Protein AF-A3IQJ2-F1 (afdb_monomer)

Structure (mmCIF, N/CA/C/O backbone):
data_AF-A3IQJ2-F1
#
_entry.id   AF-A3IQJ2-F1
#
loop_
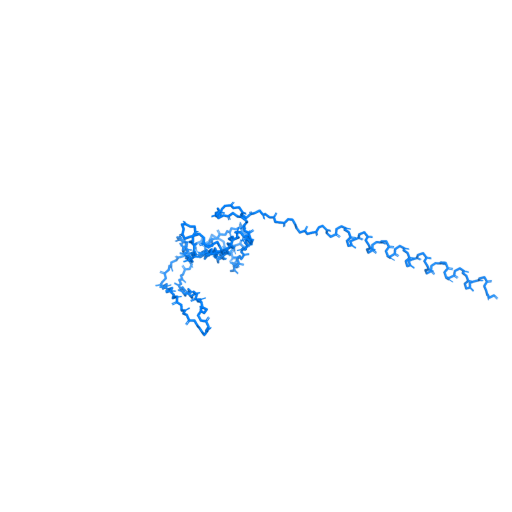_atom_site.group_PDB
_atom_site.id
_atom_site.type_symbol
_atom_site.label_atom_id
_atom_site.label_alt_id
_atom_site.label_comp_id
_atom_site.label_asym_id
_atom_site.label_entity_id
_atom_site.label_seq_id
_atom_site.pdbx_PDB_ins_code
_atom_site.Cartn_x
_atom_site.Cartn_y
_atom_site.Cartn_z
_atom_site.occupancy
_atom_site.B_iso_or_equiv
_atom_site.auth_seq_id
_atom_site.auth_comp_id
_atom_site.auth_asym_id
_atom_site.auth_atom_id
_atom_site.pdbx_PDB_model_num
ATOM 1 N N . MET A 1 1 ? 27.209 4.662 -17.962 1.00 40.69 1 MET A N 1
ATOM 2 C CA . MET A 1 1 ? 25.749 4.792 -17.759 1.00 40.69 1 MET A CA 1
ATOM 3 C C . MET A 1 1 ? 25.421 4.010 -16.502 1.00 40.69 1 MET A C 1
ATOM 5 O O . MET A 1 1 ? 25.886 2.885 -16.393 1.00 40.69 1 MET A O 1
ATOM 9 N N . GLY A 1 2 ? 24.838 4.661 -15.496 1.00 50.00 2 GLY A N 1
ATOM 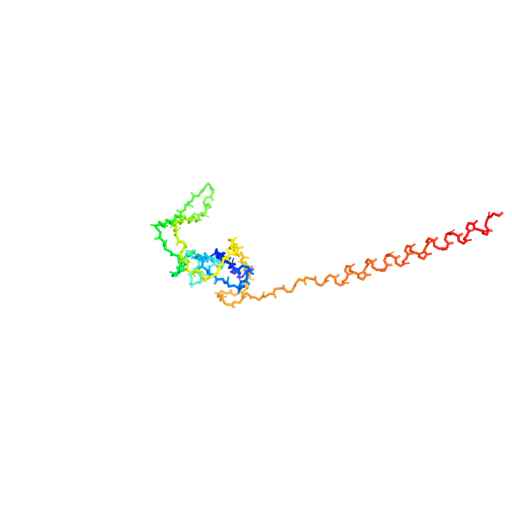10 C CA . GLY A 1 2 ? 24.748 4.111 -14.140 1.00 50.00 2 GLY A CA 1
ATOM 11 C C . GLY A 1 2 ? 23.669 3.041 -14.014 1.00 50.00 2 GLY A C 1
A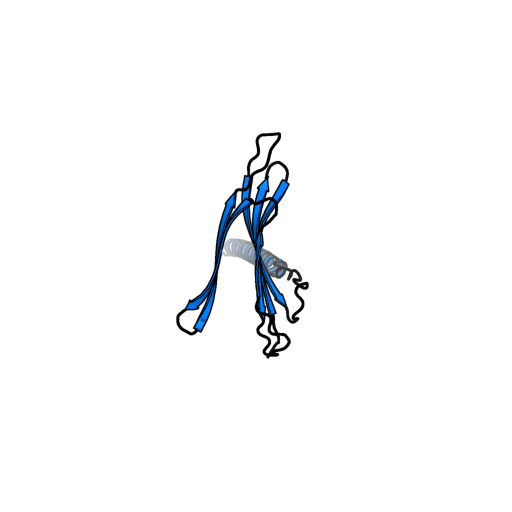TOM 12 O O . GLY A 1 2 ? 22.554 3.244 -14.479 1.00 50.00 2 GLY A O 1
ATOM 13 N N . ASN A 1 3 ? 24.012 1.932 -13.361 1.00 56.72 3 ASN A N 1
ATOM 14 C CA . ASN A 1 3 ? 23.074 0.890 -12.952 1.00 56.72 3 ASN A CA 1
ATOM 15 C C . ASN A 1 3 ? 22.223 1.432 -11.796 1.00 56.72 3 ASN A C 1
ATOM 17 O O . ASN A 1 3 ? 22.693 1.465 -10.658 1.00 56.72 3 ASN A O 1
ATOM 21 N N . ALA A 1 4 ? 21.013 1.906 -12.087 1.00 62.12 4 ALA A N 1
ATOM 22 C CA . ALA A 1 4 ? 20.095 2.417 -11.077 1.00 62.12 4 ALA A CA 1
ATOM 23 C C . ALA A 1 4 ? 18.839 1.544 -10.994 1.00 62.12 4 ALA A C 1
ATOM 25 O O . ALA A 1 4 ? 18.237 1.193 -12.009 1.00 62.12 4 ALA A O 1
ATOM 26 N N . SER A 1 5 ? 18.430 1.220 -9.776 1.00 65.56 5 SER A N 1
ATOM 27 C CA . SER A 1 5 ? 17.118 0.645 -9.500 1.00 65.56 5 SER A CA 1
ATOM 28 C C . SER A 1 5 ? 16.260 1.716 -8.841 1.00 65.56 5 SER A C 1
ATOM 30 O O . SER A 1 5 ? 16.709 2.391 -7.910 1.00 65.56 5 SER A O 1
ATOM 32 N N . THR A 1 6 ? 15.029 1.874 -9.312 1.00 72.19 6 THR A N 1
ATOM 33 C CA . THR A 1 6 ? 14.027 2.715 -8.659 1.00 72.19 6 THR A CA 1
ATOM 34 C C . THR A 1 6 ? 13.060 1.811 -7.919 1.00 72.19 6 THR A C 1
ATOM 36 O O . THR A 1 6 ? 12.432 0.937 -8.507 1.00 72.19 6 THR A O 1
ATOM 39 N N . PHE A 1 7 ? 12.940 2.038 -6.620 1.00 74.00 7 PHE A N 1
ATOM 40 C CA . PHE A 1 7 ? 11.966 1.402 -5.751 1.00 74.00 7 PHE A CA 1
ATOM 41 C C . PHE A 1 7 ? 10.830 2.382 -5.467 1.00 74.00 7 PHE A C 1
ATOM 43 O O . PHE A 1 7 ? 11.068 3.560 -5.193 1.00 74.00 7 PHE A O 1
ATOM 50 N N . GLY A 1 8 ? 9.600 1.889 -5.505 1.00 75.62 8 GLY A N 1
ATOM 51 C CA . GLY A 1 8 ? 8.406 2.623 -5.120 1.00 75.62 8 GLY A CA 1
ATOM 52 C C . GLY A 1 8 ? 7.523 1.766 -4.226 1.00 75.62 8 GLY A C 1
ATOM 53 O O . GLY A 1 8 ? 7.204 0.631 -4.572 1.00 75.62 8 GLY A O 1
ATOM 54 N N . ARG A 1 9 ? 7.089 2.315 -3.096 1.00 81.88 9 ARG A N 1
ATOM 55 C CA . ARG A 1 9 ? 6.113 1.715 -2.194 1.00 81.88 9 ARG A CA 1
ATOM 56 C C . ARG A 1 9 ? 4.952 2.675 -1.995 1.00 81.88 9 ARG A C 1
ATOM 58 O O . ARG A 1 9 ? 5.141 3.862 -1.767 1.00 81.88 9 ARG A O 1
ATOM 65 N N . MET A 1 10 ? 3.744 2.143 -2.034 1.00 84.00 10 MET A N 1
ATOM 66 C CA . MET A 1 10 ? 2.531 2.838 -1.639 1.00 84.00 10 MET A CA 1
ATOM 67 C C . MET A 1 10 ? 1.839 2.014 -0.558 1.00 84.00 10 MET A C 1
ATOM 69 O O . MET A 1 10 ? 1.681 0.808 -0.707 1.00 84.00 10 MET A O 1
ATOM 73 N N . SER A 1 11 ? 1.422 2.646 0.529 1.00 87.88 11 SER A N 1
ATOM 74 C CA . SER A 1 11 ? 0.683 2.005 1.613 1.00 87.88 11 SER A CA 1
ATOM 75 C C . SER A 1 11 ? -0.627 2.739 1.842 1.00 87.88 11 SER A C 1
ATOM 77 O O . SER A 1 11 ? -0.627 3.945 2.071 1.00 87.88 11 SER A O 1
ATOM 79 N N . LEU A 1 12 ? -1.736 2.008 1.807 1.00 90.31 12 LEU A N 1
ATOM 80 C CA . LEU A 1 12 ? -3.035 2.459 2.282 1.00 90.31 12 LEU A CA 1
ATOM 81 C C . LEU A 1 12 ? -3.205 1.984 3.723 1.00 90.31 12 LEU A C 1
ATOM 83 O O . LEU A 1 12 ? -3.114 0.787 4.000 1.00 90.31 12 LEU A O 1
ATOM 87 N N . THR A 1 13 ? -3.443 2.914 4.636 1.00 91.19 13 THR A N 1
ATOM 88 C CA . THR A 1 13 ? -3.488 2.670 6.080 1.00 91.19 13 THR A CA 1
ATOM 89 C C . THR A 1 13 ? -4.670 3.407 6.692 1.00 91.19 13 THR A C 1
ATOM 91 O O . THR A 1 13 ? -4.956 4.536 6.310 1.00 91.19 13 THR A O 1
ATOM 94 N N . VAL A 1 14 ? -5.345 2.783 7.654 1.00 92.12 14 VAL A N 1
ATOM 95 C CA . VAL A 1 14 ? -6.297 3.477 8.531 1.00 92.12 14 VAL A CA 1
ATOM 96 C C . VAL A 1 14 ? -5.544 3.940 9.767 1.00 92.12 14 VAL A C 1
ATOM 98 O O . VAL A 1 14 ? -4.831 3.147 10.386 1.00 92.12 14 VAL A O 1
ATOM 101 N N . PHE A 1 15 ? -5.681 5.213 10.108 1.00 93.19 15 PHE A N 1
ATOM 102 C CA . PHE A 1 15 ? -5.042 5.841 11.252 1.00 93.19 15 PHE A CA 1
ATOM 103 C C . PHE A 1 15 ? -6.100 6.333 12.235 1.00 93.19 15 PHE A C 1
ATOM 105 O O . PHE A 1 15 ? -6.985 7.097 11.875 1.00 93.19 15 PHE A O 1
ATOM 112 N N . ASP A 1 16 ? -6.005 5.891 13.479 1.00 91.44 16 ASP A N 1
ATOM 113 C CA . ASP A 1 16 ? -6.782 6.412 14.596 1.00 91.44 16 ASP A CA 1
ATOM 114 C C . ASP A 1 16 ? -6.032 7.594 15.203 1.00 91.44 16 ASP A C 1
ATOM 116 O O . ASP A 1 16 ? -4.940 7.448 15.767 1.00 91.44 16 ASP A O 1
ATOM 120 N N . ARG A 1 17 ? -6.639 8.774 15.076 1.00 86.25 17 ARG A N 1
ATOM 121 C CA . ARG A 1 17 ? -6.047 10.035 15.515 1.00 86.25 17 ARG A CA 1
ATOM 122 C C . ARG A 1 17 ? -6.025 10.182 17.035 1.00 86.25 17 ARG A C 1
ATOM 124 O O . ARG A 1 17 ? -5.098 10.801 17.559 1.00 86.25 17 ARG A O 1
ATOM 131 N N . GLY A 1 18 ? -7.017 9.630 17.731 1.00 86.94 18 GLY A N 1
ATOM 132 C CA . GLY A 1 18 ? -7.139 9.723 19.186 1.00 86.94 18 GL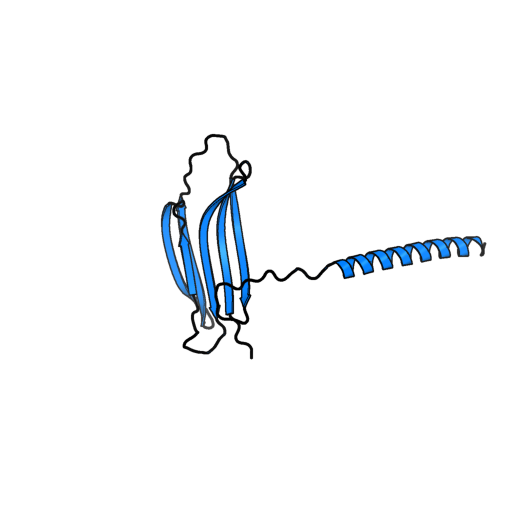Y A CA 1
ATOM 133 C C . GLY A 1 18 ? -6.094 8.869 19.895 1.00 86.94 18 GLY A C 1
ATOM 134 O O . GLY A 1 18 ? -5.399 9.349 20.789 1.00 86.94 18 GLY A O 1
ATOM 135 N N . ASN A 1 19 ? -5.918 7.632 19.427 1.00 86.50 19 ASN A N 1
ATOM 136 C CA . ASN A 1 19 ? -5.029 6.650 20.050 1.00 86.50 19 ASN A CA 1
ATOM 137 C C . ASN A 1 19 ? -3.658 6.528 19.365 1.00 86.50 19 ASN A C 1
ATOM 139 O O . ASN A 1 19 ? -2.835 5.712 19.780 1.00 86.50 19 ASN A O 1
ATOM 143 N N . GLN A 1 20 ? -3.408 7.312 18.308 1.00 87.88 20 GLN A N 1
ATOM 144 C CA . GLN A 1 20 ? -2.188 7.273 17.487 1.00 87.88 20 GLN A CA 1
ATOM 145 C C . GLN A 1 20 ? -1.846 5.863 16.980 1.00 87.88 20 GLN A C 1
ATOM 147 O O . GLN A 1 20 ? -0.679 5.466 16.898 1.00 87.88 20 GLN A O 1
ATOM 152 N N . ARG A 1 21 ? -2.874 5.083 16.640 1.00 89.88 21 ARG A N 1
ATOM 153 C CA . ARG A 1 21 ? -2.731 3.696 16.194 1.00 89.88 21 ARG A CA 1
ATOM 154 C C . ARG A 1 21 ? -2.963 3.599 14.695 1.00 89.88 21 ARG A C 1
ATOM 156 O O . ARG A 1 21 ? -3.804 4.294 14.143 1.00 89.88 21 ARG A O 1
ATOM 163 N N . SER A 1 22 ? -2.219 2.724 14.024 1.00 89.81 22 SER A N 1
ATOM 164 C CA . SER A 1 22 ? -2.380 2.489 12.589 1.00 89.81 22 SER A CA 1
ATOM 165 C C . SER A 1 22 ? -2.638 1.021 12.282 1.00 89.81 22 SER A C 1
ATOM 167 O O . SER A 1 22 ? -2.059 0.124 12.899 1.00 89.81 22 SER A O 1
ATOM 169 N N . TRP A 1 23 ? -3.492 0.787 11.290 1.00 90.62 23 TRP A N 1
ATOM 170 C CA . TRP A 1 23 ? -3.719 -0.523 10.698 1.00 90.62 23 TRP A CA 1
ATOM 171 C C . TRP A 1 23 ? -3.432 -0.428 9.203 1.00 90.62 23 TRP A C 1
ATOM 173 O O . TRP A 1 23 ? -4.210 0.192 8.469 1.00 90.62 23 TRP A O 1
ATOM 183 N N . PRO A 1 24 ? -2.324 -1.017 8.719 1.00 87.75 24 PRO A N 1
ATOM 184 C CA . PRO A 1 24 ? -2.104 -1.099 7.286 1.00 87.75 24 PRO A CA 1
ATOM 185 C C . PRO A 1 24 ? -3.244 -1.915 6.678 1.00 87.75 24 PRO A C 1
ATOM 187 O O . PRO A 1 24 ? -3.645 -2.931 7.250 1.00 87.75 24 PRO A O 1
ATOM 190 N N . LEU A 1 25 ? -3.760 -1.475 5.534 1.00 88.94 25 LEU A N 1
ATOM 191 C CA . LEU A 1 25 ? -4.761 -2.201 4.755 1.00 88.94 25 LEU A CA 1
ATOM 192 C C . LEU A 1 25 ? -4.099 -2.887 3.563 1.00 88.94 25 LEU A C 1
ATOM 194 O O . LEU A 1 25 ? -4.202 -4.101 3.405 1.00 88.94 25 LEU A O 1
ATOM 198 N N . VAL A 1 26 ? -3.381 -2.113 2.748 1.00 88.69 26 VAL A N 1
ATOM 199 C CA . VAL A 1 26 ? -2.756 -2.578 1.505 1.00 88.69 26 VAL A CA 1
ATOM 200 C C . VAL A 1 26 ? -1.388 -1.934 1.350 1.00 88.69 26 VAL A C 1
ATOM 202 O O . VAL A 1 26 ? -1.259 -0.727 1.502 1.00 88.69 26 VAL A O 1
ATOM 205 N N . ASN A 1 27 ? -0.376 -2.724 1.002 1.00 86.31 27 ASN A N 1
ATOM 206 C CA . ASN A 1 27 ? 0.926 -2.236 0.563 1.00 86.31 27 ASN A CA 1
ATOM 207 C C . ASN A 1 27 ? 1.154 -2.651 -0.889 1.00 86.31 27 ASN A C 1
ATOM 209 O O . ASN A 1 27 ? 1.209 -3.837 -1.194 1.00 86.31 27 ASN A O 1
ATOM 213 N N . LEU A 1 28 ? 1.322 -1.684 -1.777 1.00 84.62 28 LEU A N 1
ATOM 214 C CA . LEU A 1 28 ? 1.784 -1.887 -3.141 1.00 84.62 28 LEU A CA 1
ATOM 215 C C . LEU A 1 28 ? 3.282 -1.615 -3.173 1.00 84.62 28 LEU A C 1
ATOM 217 O O . LEU A 1 28 ? 3.738 -0.567 -2.719 1.00 84.62 28 LEU A O 1
ATOM 221 N N . VAL A 1 29 ? 4.053 -2.558 -3.693 1.00 82.25 29 VAL A N 1
ATOM 222 C CA . VAL A 1 29 ? 5.501 -2.436 -3.816 1.00 82.25 29 VAL A CA 1
ATOM 223 C C . VAL A 1 29 ? 5.872 -2.662 -5.270 1.00 82.25 29 VAL A C 1
ATOM 225 O O . VAL A 1 29 ? 5.404 -3.606 -5.905 1.00 82.25 29 VAL A O 1
ATOM 228 N N . SER A 1 30 ? 6.714 -1.782 -5.790 1.00 78.00 30 SER A N 1
ATOM 229 C CA . SER A 1 30 ? 7.208 -1.814 -7.155 1.00 78.00 30 SER A CA 1
ATOM 230 C C . SER A 1 30 ? 8.715 -1.592 -7.183 1.00 78.00 30 SER A C 1
ATOM 232 O O . SER A 1 30 ? 9.238 -0.746 -6.455 1.00 78.00 30 SER A O 1
ATOM 234 N N . ILE A 1 31 ? 9.410 -2.333 -8.038 1.00 75.81 31 ILE A N 1
ATOM 235 C CA . ILE A 1 31 ? 10.773 -2.011 -8.455 1.00 75.81 31 ILE A CA 1
ATOM 236 C C . ILE A 1 31 ? 10.802 -1.950 -9.965 1.00 75.81 31 ILE A C 1
ATOM 238 O O . ILE A 1 31 ? 10.295 -2.843 -10.637 1.00 75.81 31 ILE A O 1
ATOM 242 N N . ILE A 1 32 ? 11.432 -0.892 -10.459 1.00 73.44 32 ILE A N 1
ATOM 243 C CA . ILE A 1 32 ? 11.814 -0.730 -11.851 1.00 73.44 32 ILE A CA 1
ATOM 244 C C . ILE A 1 32 ? 13.338 -0.739 -11.877 1.00 73.44 32 ILE A C 1
ATOM 246 O O . ILE A 1 32 ? 13.985 0.169 -11.341 1.00 73.44 32 ILE A O 1
ATOM 250 N N . ASN A 1 33 ? 13.922 -1.774 -12.468 1.00 70.31 33 ASN A N 1
ATOM 251 C CA . ASN A 1 33 ? 15.358 -1.906 -12.599 1.00 70.31 33 ASN A CA 1
ATOM 252 C C . ASN A 1 33 ? 15.801 -1.436 -13.989 1.00 70.31 33 ASN A C 1
ATOM 254 O O . ASN A 1 33 ? 15.473 -2.038 -15.002 1.00 70.31 33 ASN A O 1
ATOM 258 N N . THR A 1 34 ? 16.603 -0.371 -14.051 1.00 64.12 34 THR A N 1
ATOM 259 C CA . THR A 1 34 ? 17.161 0.104 -15.331 1.00 64.12 34 THR A CA 1
ATOM 260 C C . THR A 1 34 ? 18.464 -0.611 -15.715 1.00 64.12 34 THR A C 1
ATOM 262 O O . THR A 1 34 ? 19.077 -0.295 -16.736 1.00 64.12 34 THR A O 1
ATOM 265 N N . ASN A 1 35 ? 18.910 -1.578 -14.905 1.00 63.78 35 ASN A N 1
ATOM 266 C CA . ASN A 1 35 ? 20.083 -2.400 -15.174 1.00 63.78 35 ASN A CA 1
ATOM 267 C C . ASN A 1 35 ? 19.794 -3.422 -16.285 1.00 63.78 35 ASN A C 1
ATOM 269 O O . ASN A 1 35 ? 18.857 -4.208 -16.200 1.00 63.78 35 ASN A O 1
ATOM 273 N N . GLN A 1 36 ? 20.644 -3.430 -17.311 1.00 62.50 36 GLN A N 1
ATOM 274 C CA . GLN A 1 36 ? 20.490 -4.290 -18.486 1.00 62.50 36 GLN A CA 1
ATOM 275 C C . GLN A 1 36 ? 21.050 -5.712 -18.294 1.00 62.50 36 GLN A C 1
ATOM 277 O O . GLN A 1 36 ? 20.942 -6.524 -19.211 1.00 62.50 36 GLN A O 1
ATOM 282 N N . ASP A 1 37 ? 21.651 -6.037 -17.140 1.00 65.56 37 ASP A N 1
ATOM 283 C CA . ASP A 1 37 ? 22.100 -7.400 -16.828 1.00 65.56 37 ASP A CA 1
ATOM 284 C C . ASP A 1 37 ? 20.885 -8.338 -16.640 1.00 65.56 37 ASP A C 1
ATOM 286 O O . ASP A 1 37 ? 20.137 -8.192 -15.666 1.00 65.56 37 ASP A O 1
ATOM 290 N N . PRO A 1 38 ? 20.696 -9.353 -17.509 1.00 59.94 38 PRO A N 1
ATOM 291 C CA . PRO A 1 38 ? 19.552 -10.265 -17.452 1.00 59.94 38 PRO A CA 1
ATOM 292 C C . PRO A 1 38 ? 19.440 -11.053 -16.142 1.00 59.94 38 PRO A C 1
ATOM 294 O O . PRO A 1 38 ? 18.357 -11.519 -15.799 1.00 59.94 38 PRO A O 1
ATOM 297 N N . LYS A 1 39 ? 20.540 -11.225 -15.396 1.00 60.31 39 LYS A N 1
ATOM 298 C CA . LYS A 1 39 ? 20.534 -11.917 -14.095 1.00 60.31 39 LYS A CA 1
ATOM 299 C C . LYS A 1 39 ? 20.007 -11.037 -12.960 1.00 60.31 39 LYS A C 1
ATOM 301 O O . LYS A 1 39 ? 19.661 -11.551 -11.896 1.00 60.31 39 LYS A O 1
ATOM 306 N N . LEU A 1 40 ? 19.977 -9.724 -13.181 1.00 55.66 40 LEU A N 1
ATOM 307 C CA . LEU A 1 40 ? 19.588 -8.698 -12.216 1.00 55.66 40 LEU A CA 1
ATOM 308 C C . LEU A 1 40 ? 18.267 -8.014 -12.591 1.00 55.66 40 LEU A C 1
ATOM 310 O O . LEU A 1 40 ? 17.720 -7.283 -11.765 1.00 55.66 40 LEU A O 1
ATOM 314 N N . ASN A 1 41 ? 17.744 -8.273 -13.793 1.00 59.12 41 ASN A N 1
ATOM 315 C CA . ASN A 1 41 ? 16.466 -7.754 -14.253 1.00 59.12 41 ASN A CA 1
ATOM 316 C C . ASN A 1 41 ? 15.316 -8.371 -13.440 1.00 59.12 41 ASN A C 1
ATOM 318 O O . ASN A 1 41 ? 14.909 -9.514 -13.657 1.00 59.12 41 ASN A O 1
ATOM 322 N N . ARG A 1 42 ? 14.851 -7.629 -12.438 1.00 63.59 42 ARG A N 1
ATOM 323 C CA . ARG A 1 42 ? 13.729 -7.999 -11.578 1.00 63.59 42 ARG A CA 1
ATOM 324 C C . ARG A 1 42 ? 12.832 -6.789 -11.424 1.00 63.59 42 ARG A C 1
ATOM 326 O O . ARG A 1 42 ? 12.716 -6.234 -10.332 1.00 63.59 42 ARG A O 1
ATOM 333 N N . ASP A 1 43 ? 12.229 -6.384 -12.533 1.00 72.06 43 ASP A N 1
ATOM 334 C CA . ASP A 1 43 ? 11.032 -5.567 -12.442 1.00 72.06 43 ASP A CA 1
ATOM 335 C C . ASP A 1 43 ? 9.996 -6.367 -11.660 1.00 72.06 43 ASP A C 1
ATOM 337 O O . ASP A 1 43 ? 9.756 -7.550 -11.927 1.00 72.06 43 ASP A O 1
ATOM 341 N N . PHE A 1 44 ? 9.437 -5.749 -10.631 1.00 75.44 44 PHE A N 1
ATOM 342 C CA . PHE A 1 44 ? 8.390 -6.383 -9.858 1.00 75.44 44 PHE A CA 1
ATOM 343 C C . PHE A 1 44 ? 7.306 -5.382 -9.524 1.00 75.44 44 PHE A C 1
ATOM 345 O O . PHE A 1 44 ? 7.568 -4.212 -9.257 1.00 75.44 44 PHE A O 1
ATOM 352 N N . PHE A 1 45 ? 6.078 -5.881 -9.490 1.00 79.56 45 PHE A N 1
ATOM 353 C CA . PHE A 1 45 ? 4.930 -5.174 -8.960 1.00 79.56 45 PHE A CA 1
ATOM 354 C C . PHE A 1 45 ? 4.116 -6.163 -8.133 1.00 79.56 45 PHE A C 1
ATOM 356 O O . PHE A 1 45 ? 3.623 -7.159 -8.666 1.00 79.56 45 PHE A O 1
ATOM 363 N N . GLN A 1 46 ? 3.988 -5.906 -6.834 1.00 79.25 46 GLN A N 1
ATOM 364 C CA . GLN A 1 46 ? 3.296 -6.798 -5.915 1.00 79.25 46 GLN A CA 1
ATOM 365 C C . GLN A 1 46 ? 2.411 -6.020 -4.947 1.00 79.25 46 GLN A C 1
ATOM 367 O O . GLN A 1 46 ? 2.813 -5.004 -4.383 1.00 79.25 46 GLN A O 1
ATOM 372 N N . ALA A 1 47 ? 1.204 -6.536 -4.733 1.00 82.81 47 ALA A N 1
ATOM 373 C CA . ALA A 1 47 ? 0.295 -6.069 -3.701 1.00 82.81 47 ALA A CA 1
ATOM 374 C C . ALA A 1 47 ? 0.316 -7.036 -2.512 1.00 82.81 47 ALA A C 1
ATOM 376 O O . ALA A 1 47 ? 0.158 -8.245 -2.679 1.00 82.81 47 ALA A O 1
ATOM 377 N N . TYR A 1 48 ? 0.469 -6.495 -1.310 1.00 84.44 48 TYR A N 1
ATOM 378 C CA . TYR A 1 48 ? 0.333 -7.208 -0.050 1.00 84.44 48 TYR A CA 1
ATOM 379 C C . TYR A 1 48 ? -0.881 -6.666 0.687 1.00 84.44 48 TYR A C 1
ATOM 381 O O . TYR A 1 48 ? -0.934 -5.486 1.039 1.00 84.44 48 TYR A O 1
ATOM 389 N N . ILE A 1 49 ? -1.854 -7.536 0.926 1.00 85.69 49 ILE A N 1
ATOM 390 C CA . ILE A 1 49 ? -3.063 -7.199 1.668 1.00 85.69 49 ILE A CA 1
ATOM 391 C C . ILE A 1 49 ? -2.858 -7.590 3.130 1.00 85.69 49 ILE A C 1
ATOM 393 O O . ILE A 1 49 ? -2.387 -8.685 3.434 1.00 85.69 49 ILE A O 1
ATOM 397 N N . SER A 1 50 ? -3.167 -6.668 4.033 1.00 83.88 50 SER A N 1
ATOM 398 C CA . SER A 1 50 ? -3.031 -6.862 5.473 1.00 83.88 50 SER A CA 1
ATOM 399 C C . SER A 1 50 ? -4.056 -7.866 6.006 1.00 83.88 50 SER A C 1
ATOM 401 O O . SER A 1 50 ? -5.196 -7.858 5.544 1.00 83.88 50 SER A O 1
ATOM 403 N N . PRO A 1 51 ? -3.722 -8.655 7.045 1.00 80.38 51 PRO A N 1
ATOM 404 C CA . PRO A 1 51 ? -4.683 -9.536 7.711 1.00 80.38 51 PRO A CA 1
ATOM 405 C C . PRO A 1 51 ? -5.893 -8.799 8.303 1.00 80.38 51 PRO A C 1
ATOM 407 O O . PRO A 1 51 ? -6.953 -9.392 8.466 1.00 80.38 51 PRO A O 1
ATOM 410 N N . ASN A 1 52 ? -5.743 -7.505 8.614 1.00 77.19 52 ASN A N 1
ATOM 411 C CA . ASN A 1 52 ? -6.813 -6.670 9.172 1.00 77.19 52 ASN A CA 1
ATOM 412 C C . ASN A 1 52 ? -7.805 -6.170 8.105 1.00 77.19 52 ASN A C 1
ATOM 414 O O . ASN A 1 52 ? -8.724 -5.417 8.420 1.00 77.19 52 ASN A O 1
ATOM 418 N N . PHE A 1 53 ? -7.599 -6.538 6.839 1.00 86.88 53 PHE A N 1
ATOM 419 C CA . PHE A 1 53 ? -8.441 -6.142 5.723 1.00 86.88 53 PHE A CA 1
ATOM 420 C C . PHE A 1 53 ? -9.015 -7.386 5.043 1.00 86.88 53 PHE A C 1
ATOM 422 O O . PHE A 1 53 ? -8.297 -8.171 4.424 1.00 86.88 53 PHE A O 1
ATOM 429 N N . GLY A 1 54 ? -10.330 -7.561 5.152 1.00 86.44 54 GLY A N 1
ATOM 430 C CA . GLY A 1 54 ? -11.057 -8.624 4.473 1.00 86.44 54 GLY A CA 1
ATOM 431 C C . GLY A 1 54 ? -11.131 -8.337 2.979 1.00 86.44 54 GLY A C 1
ATOM 432 O O . GLY A 1 54 ? -11.983 -7.568 2.537 1.00 86.44 54 GLY A O 1
ATOM 433 N N . LEU A 1 55 ? -10.233 -8.937 2.200 1.00 87.38 55 LEU A N 1
ATOM 434 C CA . LEU A 1 55 ? -10.222 -8.814 0.745 1.00 87.38 55 LEU A CA 1
ATOM 435 C C . LEU A 1 55 ? -11.455 -9.503 0.148 1.00 87.38 55 LEU A C 1
ATOM 437 O O . LEU A 1 55 ? -11.646 -10.702 0.333 1.00 87.38 55 LEU A O 1
ATOM 441 N N . MET A 1 56 ? -12.274 -8.752 -0.584 1.00 87.81 56 MET A N 1
ATOM 442 C CA . MET A 1 56 ? -13.435 -9.289 -1.299 1.00 87.81 56 MET A CA 1
ATOM 443 C C . MET A 1 56 ? -13.101 -9.580 -2.757 1.00 87.81 56 MET A C 1
ATOM 445 O O . MET A 1 56 ? -13.426 -10.649 -3.259 1.00 87.81 56 MET A O 1
ATOM 449 N N . ASN A 1 57 ? -12.440 -8.634 -3.427 1.00 86.44 57 ASN A N 1
ATOM 450 C CA . ASN A 1 57 ? -12.023 -8.763 -4.818 1.00 86.44 57 ASN A CA 1
ATOM 451 C C . ASN A 1 57 ? -10.598 -8.248 -4.985 1.00 86.44 57 ASN A C 1
ATOM 453 O O . ASN A 1 57 ? -10.210 -7.247 -4.378 1.00 86.44 57 ASN A O 1
ATOM 457 N N . TYR A 1 58 ? -9.850 -8.912 -5.857 1.00 86.81 58 TYR A N 1
ATOM 458 C CA . TYR A 1 58 ? -8.517 -8.509 -6.270 1.00 86.81 58 TYR A CA 1
ATOM 459 C C . TYR A 1 58 ? -8.306 -8.886 -7.729 1.00 86.81 58 TYR A C 1
ATOM 461 O O . TYR A 1 58 ? -8.544 -10.026 -8.123 1.00 86.81 58 TYR A O 1
ATOM 469 N N . ASP A 1 59 ? -7.866 -7.912 -8.510 1.00 87.62 59 ASP A N 1
ATOM 470 C CA . ASP A 1 59 ? -7.553 -8.065 -9.919 1.00 87.62 59 ASP A CA 1
ATOM 471 C C . ASP A 1 59 ? -6.274 -7.286 -10.226 1.00 87.62 59 ASP A C 1
ATOM 473 O O . ASP A 1 59 ? -6.161 -6.095 -9.917 1.00 87.62 59 ASP A O 1
ATOM 477 N N . GLN A 1 60 ? -5.306 -7.972 -10.827 1.00 85.50 60 GLN A N 1
ATOM 478 C CA . GLN A 1 60 ? -4.065 -7.381 -11.304 1.00 85.50 60 GLN A CA 1
ATOM 479 C C . GLN A 1 60 ? -3.948 -7.639 -12.800 1.00 85.50 60 GLN A C 1
ATOM 481 O O . GLN A 1 60 ? -3.928 -8.783 -13.249 1.00 85.50 60 GLN A O 1
ATOM 486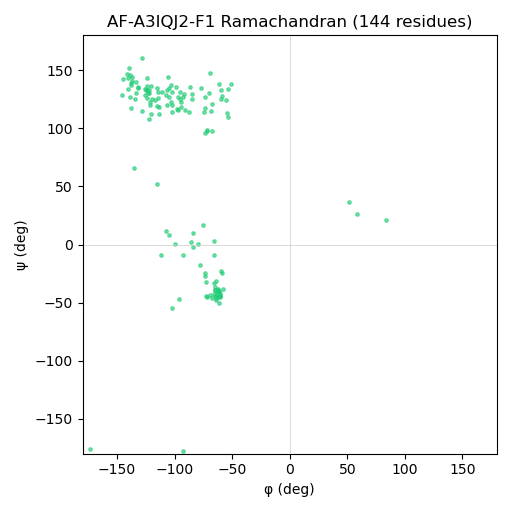 N N . GLN A 1 61 ? -3.824 -6.558 -13.562 1.00 85.38 61 GLN A N 1
ATOM 487 C CA . GLN A 1 61 ? -3.695 -6.594 -15.010 1.00 85.38 61 GLN A CA 1
ATOM 488 C C . GLN A 1 61 ? -2.405 -5.903 -15.424 1.00 85.38 61 GLN A C 1
ATOM 490 O O . GLN A 1 61 ? -2.117 -4.789 -14.987 1.00 85.38 61 GLN A O 1
ATOM 495 N N . VAL A 1 62 ? -1.655 -6.558 -16.304 1.00 83.88 62 VAL A N 1
ATOM 496 C CA . VAL A 1 62 ? -0.547 -5.943 -17.034 1.00 83.88 62 VAL A CA 1
ATOM 497 C C . VAL A 1 62 ? -1.053 -5.653 -18.439 1.00 83.88 62 VAL A C 1
ATOM 499 O O . VAL A 1 62 ? -1.508 -6.551 -19.147 1.00 83.88 62 VAL A O 1
ATOM 502 N N . LEU A 1 63 ? -1.037 -4.381 -18.817 1.00 85.00 63 LEU A N 1
ATOM 503 C CA . LEU A 1 63 ? -1.545 -3.881 -20.087 1.00 85.00 63 LEU A CA 1
ATOM 504 C C . LEU A 1 63 ? -0.406 -3.190 -20.828 1.00 85.00 63 LEU A C 1
ATOM 506 O O . LEU A 1 63 ? 0.311 -2.386 -20.242 1.00 85.00 63 LEU A O 1
ATOM 510 N N . PHE A 1 64 ? -0.279 -3.440 -22.125 1.00 84.06 64 PHE A N 1
ATOM 511 C CA . PHE A 1 64 ? 0.592 -2.645 -22.987 1.00 84.06 64 PHE A CA 1
ATOM 512 C C . PHE A 1 64 ? -0.262 -1.593 -23.690 1.00 84.06 64 PHE A C 1
ATOM 514 O O . PHE A 1 64 ? -1.183 -1.927 -24.437 1.00 84.06 64 PHE A O 1
ATOM 521 N N . THR A 1 65 ? -0.002 -0.319 -23.405 1.00 81.31 65 THR A N 1
ATOM 522 C CA . THR A 1 65 ? -0.686 0.809 -24.048 1.00 81.31 65 THR A CA 1
ATOM 523 C C . THR A 1 65 ? 0.102 1.284 -25.275 1.00 81.31 65 THR A C 1
ATOM 525 O O . THR A 1 65 ? 1.091 0.665 -25.683 1.00 81.31 65 THR A O 1
ATOM 528 N N . GLN A 1 66 ? -0.371 2.344 -25.942 1.00 83.44 66 GLN A N 1
ATOM 529 C CA . GLN A 1 66 ? 0.281 2.863 -27.148 1.00 83.44 66 GLN A CA 1
ATOM 530 C C . GLN A 1 66 ? 1.769 3.148 -26.899 1.00 83.44 66 GLN A C 1
ATOM 532 O O . GLN A 1 66 ? 2.136 3.760 -25.902 1.00 83.44 66 GLN A O 1
ATOM 537 N N . GLY A 1 67 ? 2.621 2.705 -27.828 1.00 78.44 67 GLY A N 1
ATOM 538 C CA . GLY A 1 67 ? 4.073 2.874 -27.720 1.00 78.44 67 GLY A CA 1
ATOM 539 C C . GLY A 1 67 ? 4.789 1.815 -26.874 1.00 78.44 67 GLY A C 1
ATOM 540 O O . GLY A 1 67 ? 5.895 2.083 -26.419 1.00 78.44 67 GLY A O 1
ATOM 541 N N . ASN A 1 68 ? 4.192 0.630 -26.670 1.00 77.69 68 ASN A N 1
ATOM 542 C CA . ASN A 1 68 ? 4.734 -0.454 -25.830 1.00 77.69 68 ASN A CA 1
ATOM 543 C C . ASN A 1 68 ? 4.974 -0.035 -24.371 1.00 77.69 68 ASN A C 1
ATOM 545 O O . ASN A 1 68 ? 5.823 -0.604 -23.686 1.00 77.69 68 ASN A O 1
ATOM 549 N N . GLN A 1 69 ? 4.224 0.954 -23.886 1.00 77.81 69 GLN A N 1
ATOM 550 C CA . GLN A 1 69 ? 4.284 1.351 -22.491 1.00 77.81 69 GLN A CA 1
ATOM 551 C C . GLN A 1 69 ? 3.561 0.304 -21.639 1.00 77.81 69 GLN A C 1
ATOM 553 O O . GLN A 1 69 ? 2.344 0.127 -21.738 1.00 77.81 69 GLN A O 1
ATOM 558 N N . GLU A 1 70 ? 4.316 -0.388 -20.793 1.00 78.62 70 GLU A N 1
ATOM 559 C CA . GLU A 1 70 ? 3.758 -1.311 -19.813 1.00 78.62 70 GLU A CA 1
ATOM 560 C C . GLU A 1 70 ? 3.020 -0.530 -18.719 1.00 78.62 70 GLU A C 1
ATOM 562 O O . GLU A 1 70 ? 3.514 0.452 -18.166 1.00 78.62 70 GLU A O 1
ATOM 567 N N . THR A 1 71 ? 1.790 -0.942 -18.441 1.00 81.44 71 THR A N 1
ATOM 568 C CA . THR A 1 71 ? 0.916 -0.371 -17.422 1.00 81.44 71 THR A CA 1
ATOM 569 C C . THR A 1 71 ? 0.411 -1.493 -16.536 1.00 81.44 71 THR A C 1
ATOM 571 O O . THR A 1 71 ? -0.378 -2.331 -16.973 1.00 81.44 71 THR A O 1
ATOM 574 N N . THR A 1 72 ? 0.806 -1.467 -15.268 1.00 80.44 72 THR A N 1
ATOM 575 C CA . THR A 1 72 ? 0.267 -2.383 -14.262 1.00 80.44 72 THR A CA 1
ATOM 576 C C . THR A 1 72 ? -0.888 -1.711 -13.539 1.00 80.44 72 THR A C 1
ATOM 578 O O . THR A 1 72 ? -0.726 -0.669 -12.905 1.00 80.44 72 THR A O 1
ATOM 581 N N . ARG A 1 73 ? -2.077 -2.304 -13.644 1.00 83.25 73 ARG A N 1
ATOM 582 C CA . ARG A 1 73 ? -3.281 -1.883 -12.929 1.00 83.25 73 ARG A CA 1
ATOM 583 C C . ARG A 1 73 ? -3.581 -2.894 -11.836 1.00 83.25 73 ARG A C 1
ATOM 585 O O . ARG A 1 73 ? -3.687 -4.084 -12.117 1.00 83.25 73 ARG A O 1
ATOM 592 N N . VAL A 1 74 ? -3.780 -2.406 -10.616 1.00 83.25 74 VAL A N 1
ATOM 593 C CA . VAL A 1 74 ? -4.276 -3.218 -9.503 1.00 83.25 74 VAL A CA 1
ATOM 594 C C . VAL A 1 74 ? -5.558 -2.615 -8.971 1.00 83.25 74 VAL A C 1
ATOM 596 O O . VAL A 1 74 ? -5.583 -1.469 -8.529 1.00 83.25 74 VAL A O 1
ATOM 599 N N . ASN A 1 75 ? -6.616 -3.416 -9.025 1.00 87.62 75 ASN A N 1
ATOM 600 C CA . ASN A 1 75 ? -7.916 -3.112 -8.462 1.00 87.62 75 ASN A CA 1
ATOM 601 C C . ASN A 1 75 ? -8.141 -4.038 -7.271 1.00 87.62 75 ASN A C 1
ATOM 603 O O . ASN A 1 75 ? -7.970 -5.253 -7.373 1.00 87.62 75 ASN A O 1
ATOM 607 N N . PHE A 1 76 ? -8.555 -3.479 -6.144 1.00 86.75 76 PHE A N 1
ATOM 608 C CA . PHE A 1 76 ? -8.943 -4.268 -4.986 1.00 86.75 76 PHE A CA 1
ATOM 609 C C . PHE A 1 76 ? -10.174 -3.660 -4.331 1.00 86.75 76 PHE A C 1
ATOM 611 O O . PHE A 1 76 ? -10.426 -2.459 -4.409 1.00 86.75 76 PHE A O 1
ATOM 618 N N . THR A 1 77 ? -10.956 -4.508 -3.682 1.00 90.44 77 THR A N 1
ATOM 619 C CA . THR A 1 77 ? -12.084 -4.100 -2.847 1.00 90.44 77 THR A CA 1
ATOM 620 C C . THR A 1 77 ? -12.106 -4.988 -1.620 1.00 90.44 77 THR A C 1
ATOM 622 O O . THR A 1 77 ? -11.807 -6.181 -1.703 1.00 90.44 77 THR A O 1
ATOM 625 N N . GLY A 1 78 ? -12.456 -4.421 -0.475 1.00 89.81 78 GLY A N 1
ATOM 626 C CA . GLY A 1 78 ? -12.495 -5.167 0.770 1.00 89.81 78 GLY A CA 1
ATOM 627 C C . GLY A 1 78 ? -13.073 -4.355 1.913 1.00 89.81 78 GLY A C 1
ATOM 628 O O . GLY A 1 78 ? -13.527 -3.227 1.721 1.00 89.81 78 GLY A O 1
ATOM 629 N N . VAL A 1 79 ? -13.057 -4.961 3.094 1.00 90.50 79 VAL A N 1
ATOM 630 C CA . VAL A 1 79 ? -13.683 -4.434 4.303 1.00 90.50 79 VAL A CA 1
ATOM 631 C C . VAL A 1 79 ? -12.652 -4.371 5.420 1.00 90.50 79 VAL A C 1
ATOM 633 O O . VAL A 1 79 ? -11.979 -5.356 5.720 1.00 90.50 79 VAL A O 1
ATOM 636 N N . PHE A 1 80 ? -12.545 -3.209 6.055 1.00 90.44 80 PHE A N 1
ATOM 637 C CA . PHE A 1 80 ? -11.857 -3.056 7.331 1.00 90.44 80 PHE A CA 1
ATOM 638 C C . PHE A 1 80 ? -12.894 -3.151 8.449 1.00 90.44 80 PHE A C 1
ATOM 640 O O . PHE A 1 80 ? -13.883 -2.418 8.433 1.00 90.44 80 PHE A O 1
ATOM 647 N N . GLN A 1 81 ? -12.677 -4.050 9.406 1.00 88.25 81 GLN A N 1
ATOM 648 C CA . GLN A 1 81 ? -13.545 -4.198 10.567 1.00 88.25 81 GLN A CA 1
ATOM 649 C C . GLN A 1 81 ? -12.688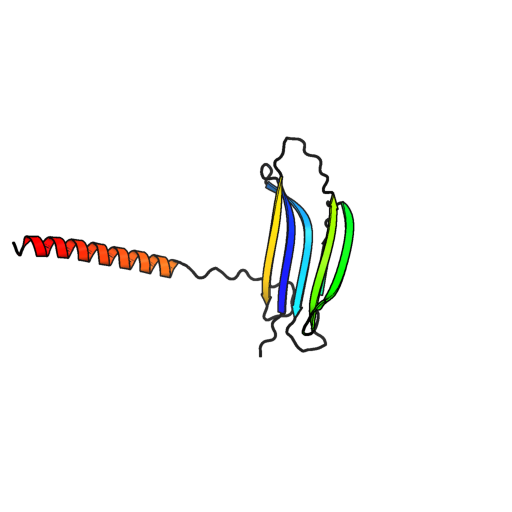 -4.317 11.822 1.00 88.25 81 GLN A C 1
ATOM 651 O O . GLN A 1 81 ? -11.821 -5.182 11.912 1.00 88.25 81 GLN A O 1
ATOM 656 N N . GLN A 1 82 ? -12.948 -3.442 12.788 1.00 89.12 82 GLN A N 1
ATOM 657 C CA . GLN A 1 82 ? -12.225 -3.371 14.048 1.00 89.12 82 GLN A CA 1
ATOM 658 C C . GLN A 1 82 ? -13.202 -2.973 15.155 1.00 89.12 82 GLN A C 1
ATOM 660 O O . GLN A 1 82 ? -14.109 -2.172 14.930 1.00 89.12 82 GLN A O 1
ATOM 665 N N . PHE A 1 83 ? -13.026 -3.553 16.341 1.00 89.56 83 PHE A N 1
ATOM 666 C CA . PHE A 1 83 ? -13.744 -3.127 17.538 1.00 89.56 83 PHE A CA 1
ATOM 667 C C . PHE A 1 83 ? -12.988 -1.984 18.225 1.00 89.56 83 PHE A C 1
ATOM 669 O O . PHE A 1 83 ? -11.765 -2.065 18.384 1.00 89.56 83 PHE A O 1
ATOM 676 N N . PHE A 1 84 ? -13.727 -0.955 18.638 1.00 90.31 84 PHE A N 1
ATOM 677 C CA . PHE A 1 84 ? -13.231 0.199 19.384 1.00 90.31 84 PHE A CA 1
ATOM 678 C C . PHE A 1 84 ? -14.001 0.289 20.704 1.00 90.31 84 PHE A C 1
ATOM 680 O O . PHE A 1 84 ? -15.227 0.198 20.706 1.00 90.31 84 PHE A O 1
ATOM 687 N N . GLU A 1 85 ? -13.280 0.422 21.817 1.00 87.25 85 GLU A N 1
ATOM 688 C CA . GLU A 1 85 ? -13.881 0.538 23.155 1.00 87.25 85 GLU A CA 1
ATOM 689 C C . GLU A 1 85 ? -14.521 1.916 23.381 1.00 87.25 85 GLU A C 1
ATOM 691 O O . GLU A 1 85 ? -15.492 2.033 24.126 1.00 87.25 85 GLU A O 1
ATOM 696 N N . GLU A 1 86 ? -14.011 2.939 22.694 1.00 88.62 86 GLU A N 1
ATOM 697 C CA . GLU A 1 86 ? -14.452 4.331 22.779 1.00 88.62 86 GLU A CA 1
ATOM 698 C C . GLU A 1 86 ? -14.743 4.895 21.379 1.00 88.62 86 GLU A C 1
ATOM 700 O O . GLU A 1 86 ? -14.281 4.368 20.359 1.00 88.62 86 GLU A O 1
ATOM 705 N N . GLU A 1 87 ? -15.513 5.984 21.317 1.00 87.62 87 GLU A N 1
ATOM 706 C CA . GLU A 1 87 ? -15.764 6.698 20.063 1.00 87.62 87 GLU A CA 1
ATOM 707 C C . GLU A 1 87 ? -14.440 7.202 19.470 1.00 87.62 87 GLU A C 1
ATOM 709 O O . GLU A 1 87 ? -13.654 7.869 20.140 1.00 87.62 87 GLU A O 1
ATOM 714 N N . THR A 1 88 ? -14.176 6.837 18.215 1.00 89.88 88 THR A N 1
ATOM 715 C CA . THR A 1 88 ? -12.865 7.004 17.580 1.00 89.88 88 THR A CA 1
ATOM 716 C C . THR A 1 88 ? -13.015 7.648 16.204 1.00 89.88 88 THR A C 1
ATOM 718 O O . THR A 1 88 ? -13.844 7.222 15.400 1.00 89.88 88 THR A O 1
ATOM 721 N N . GLU A 1 89 ? -12.176 8.643 15.910 1.00 91.56 89 GLU A N 1
ATOM 722 C CA . GLU A 1 89 ? -12.062 9.252 14.581 1.00 91.56 89 GLU A CA 1
ATOM 723 C C . GLU A 1 89 ? -10.955 8.553 13.778 1.00 91.56 89 GLU A C 1
ATOM 725 O O . GLU A 1 89 ? -9.817 8.418 14.241 1.00 91.56 89 GLU A O 1
ATOM 730 N N . LEU A 1 90 ? -11.305 8.094 12.574 1.00 92.88 90 LEU A N 1
ATOM 731 C CA . LEU A 1 90 ? -10.417 7.339 11.696 1.00 92.88 90 LEU A CA 1
ATOM 732 C C . LEU A 1 90 ? -10.108 8.129 10.427 1.00 92.88 90 LEU A C 1
ATOM 734 O O . LEU A 1 90 ? -11.010 8.486 9.670 1.00 92.88 90 LEU A O 1
ATOM 738 N N . ASP A 1 91 ? -8.821 8.294 10.153 1.00 93.38 91 ASP A N 1
ATOM 739 C CA . ASP A 1 91 ? -8.298 8.862 8.921 1.00 93.38 91 ASP A CA 1
ATOM 740 C C . ASP A 1 91 ? -7.860 7.748 7.968 1.00 93.38 91 ASP A C 1
ATOM 742 O O . ASP A 1 91 ? -7.172 6.797 8.350 1.00 93.38 91 ASP A O 1
ATOM 746 N N . LEU A 1 92 ? -8.213 7.880 6.691 1.00 91.94 92 LEU A N 1
ATOM 747 C CA . LEU A 1 92 ? -7.641 7.048 5.639 1.00 91.94 92 LEU A CA 1
ATOM 748 C C . LEU A 1 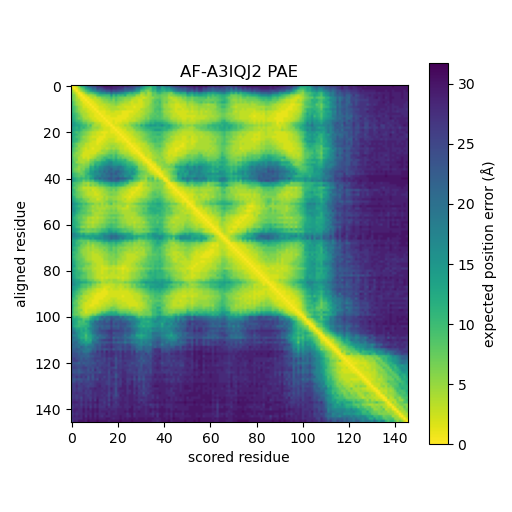92 ? -6.401 7.741 5.076 1.00 91.94 92 LEU A C 1
ATOM 750 O O . LEU A 1 92 ? -6.492 8.804 4.465 1.00 91.94 92 LEU A O 1
ATOM 754 N N . VAL A 1 93 ? -5.242 7.120 5.260 1.00 90.88 93 VAL A N 1
ATOM 755 C CA . VAL A 1 93 ? -3.942 7.690 4.909 1.00 90.88 93 VAL A CA 1
ATOM 756 C C . VAL A 1 93 ? -3.298 6.875 3.796 1.00 90.88 93 VAL A C 1
ATOM 758 O O . VAL A 1 93 ? -3.189 5.650 3.876 1.00 90.88 93 VAL A O 1
ATOM 761 N N . VAL A 1 94 ? -2.827 7.572 2.762 1.00 87.88 94 VAL A N 1
ATOM 762 C CA . VAL A 1 94 ? -1.976 7.001 1.716 1.00 87.88 94 VAL A CA 1
ATOM 763 C C . VAL A 1 94 ? -0.558 7.512 1.919 1.00 87.88 94 VAL A C 1
ATOM 765 O O . VAL A 1 94 ? -0.313 8.715 1.863 1.00 87.88 94 VAL A O 1
ATOM 768 N N . VAL A 1 95 ? 0.378 6.595 2.137 1.00 81.25 95 VAL A N 1
ATOM 769 C CA . VAL A 1 95 ? 1.808 6.893 2.237 1.00 81.25 95 VAL A CA 1
ATOM 770 C C . VAL A 1 95 ? 2.479 6.436 0.954 1.00 81.25 95 VAL A C 1
ATOM 772 O O . VAL A 1 95 ? 2.314 5.287 0.550 1.00 81.25 95 VAL A O 1
ATOM 775 N N . ILE A 1 96 ? 3.226 7.328 0.309 1.00 80.31 96 ILE A N 1
ATOM 776 C CA . ILE A 1 96 ? 3.976 7.029 -0.911 1.00 80.31 96 ILE A CA 1
ATOM 777 C C . ILE A 1 96 ? 5.452 7.274 -0.626 1.00 80.31 96 ILE A C 1
ATOM 779 O O . ILE A 1 96 ? 5.841 8.363 -0.215 1.00 80.31 96 ILE A O 1
ATOM 783 N N . GLU A 1 97 ? 6.266 6.257 -0.867 1.00 76.81 97 GLU A N 1
ATOM 784 C CA . GLU A 1 97 ? 7.712 6.287 -0.720 1.00 76.81 97 GLU A CA 1
ATOM 785 C C . GLU A 1 97 ? 8.337 5.910 -2.059 1.00 76.81 97 GLU A C 1
ATOM 787 O O . GLU A 1 97 ? 7.979 4.905 -2.670 1.00 76.81 97 GLU A O 1
ATOM 792 N N . SER A 1 98 ? 9.294 6.701 -2.526 1.00 74.38 98 SER A N 1
ATOM 793 C CA . SER A 1 98 ? 10.091 6.365 -3.704 1.00 74.38 98 SER A CA 1
ATOM 794 C C . SER A 1 98 ? 11.559 6.565 -3.388 1.00 74.38 98 SER A C 1
ATOM 796 O O . SER A 1 98 ? 11.923 7.594 -2.815 1.00 74.38 98 SER A O 1
ATOM 798 N N . CYS A 1 99 ? 12.409 5.622 -3.777 1.00 68.88 99 CYS A N 1
ATOM 799 C CA . CYS A 1 99 ? 13.846 5.764 -3.621 1.00 68.88 99 CYS A CA 1
ATOM 800 C C . CYS A 1 99 ? 14.597 5.267 -4.859 1.00 68.88 99 CYS A C 1
ATOM 802 O O . CYS A 1 99 ? 14.251 4.260 -5.470 1.00 68.88 99 CYS A O 1
ATOM 804 N N . THR A 1 100 ? 15.632 6.007 -5.250 1.00 66.38 100 THR A N 1
ATOM 805 C CA . THR A 1 100 ? 16.549 5.637 -6.331 1.00 66.38 100 THR A CA 1
ATOM 806 C C . THR A 1 100 ? 17.834 5.116 -5.707 1.00 66.38 100 THR A C 1
ATOM 808 O O . THR A 1 100 ? 18.554 5.873 -5.052 1.00 66.38 100 THR A O 1
ATOM 811 N N . ALA A 1 101 ? 18.133 3.837 -5.897 1.00 58.75 101 ALA A N 1
ATOM 812 C CA . ALA A 1 101 ? 19.354 3.222 -5.408 1.00 58.75 101 ALA A CA 1
ATOM 813 C C . ALA A 1 101 ? 20.333 3.002 -6.570 1.00 58.75 101 ALA A C 1
ATOM 815 O O . ALA A 1 101 ? 19.976 2.462 -7.615 1.00 58.75 101 ALA A O 1
ATOM 816 N N . GLY A 1 102 ? 21.608 3.353 -6.368 1.00 52.47 102 GLY A N 1
ATOM 817 C CA . GLY A 1 102 ? 22.716 2.906 -7.231 1.00 52.47 102 GLY A CA 1
ATOM 818 C C . GLY A 1 102 ? 23.112 1.438 -6.994 1.00 52.47 102 GLY A C 1
ATOM 819 O O . GLY A 1 102 ? 24.229 1.040 -7.309 1.00 52.47 102 GLY A O 1
ATOM 820 N N . SER A 1 103 ? 22.236 0.669 -6.344 1.00 49.31 103 SER A N 1
ATOM 821 C CA . SER A 1 103 ? 22.391 -0.725 -5.933 1.00 49.31 103 SER A CA 1
ATOM 822 C C . SER A 1 103 ? 21.053 -1.435 -6.144 1.00 49.31 103 SER A C 1
ATOM 824 O O . SER A 1 103 ? 20.004 -0.827 -5.957 1.00 49.31 103 SER A O 1
ATOM 826 N N . ASN A 1 104 ? 21.091 -2.719 -6.495 1.00 48.94 104 ASN A N 1
ATOM 827 C CA . ASN A 1 104 ? 19.900 -3.550 -6.706 1.00 48.94 104 ASN A CA 1
ATOM 828 C C . ASN A 1 104 ? 19.350 -4.157 -5.394 1.00 48.94 104 ASN A C 1
ATOM 830 O O . ASN A 1 104 ? 18.518 -5.062 -5.429 1.00 48.94 104 ASN A O 1
ATOM 834 N N . GLU A 1 105 ? 19.849 -3.725 -4.233 1.00 47.84 105 GLU A N 1
ATOM 835 C CA . GLU A 1 105 ? 19.379 -4.192 -2.926 1.00 47.84 105 GLU A CA 1
ATOM 836 C C . GLU A 1 105 ? 18.151 -3.396 -2.465 1.00 47.84 105 GLU A C 1
ATOM 838 O O . GLU A 1 105 ? 18.196 -2.171 -2.350 1.00 47.84 105 GLU A O 1
ATOM 843 N N . VAL A 1 106 ? 17.074 -4.117 -2.143 1.00 48.31 106 VAL A N 1
ATOM 844 C CA . VAL A 1 106 ? 15.747 -3.587 -1.765 1.00 48.31 106 VAL A CA 1
ATOM 845 C C . VAL A 1 106 ? 15.760 -2.802 -0.433 1.00 48.31 106 VAL A C 1
ATOM 847 O O . VAL A 1 106 ? 14.795 -2.124 -0.103 1.00 48.31 106 VAL A O 1
ATOM 850 N N . GLU A 1 107 ? 16.863 -2.820 0.323 1.00 48.97 107 GLU A N 1
ATOM 851 C CA . GLU A 1 107 ? 16.930 -2.302 1.702 1.00 48.97 107 GLU A CA 1
ATOM 852 C C . GLU A 1 107 ? 17.652 -0.954 1.888 1.00 48.97 107 GLU A C 1
ATOM 854 O O . GLU A 1 107 ? 17.875 -0.524 3.019 1.00 48.97 107 GLU A O 1
ATOM 859 N N . ARG A 1 108 ? 18.031 -0.234 0.824 1.00 50.41 108 ARG A N 1
ATOM 860 C CA . ARG A 1 108 ? 18.779 1.034 0.968 1.00 50.41 108 ARG A CA 1
ATOM 861 C C . ARG A 1 108 ? 18.034 2.272 0.478 1.00 50.41 108 ARG A C 1
ATOM 863 O O . ARG A 1 108 ? 18.605 3.102 -0.226 1.00 50.41 108 ARG A O 1
ATOM 870 N N . CYS A 1 109 ? 16.805 2.479 0.944 1.00 53.34 109 CYS A N 1
ATOM 871 C CA . CYS A 1 109 ? 16.263 3.836 0.974 1.00 53.34 109 CYS A CA 1
ATOM 872 C C . CYS A 1 109 ? 16.961 4.606 2.114 1.00 53.34 109 CYS A C 1
ATOM 874 O O . CYS A 1 109 ? 16.600 4.485 3.282 1.00 53.34 109 CYS A O 1
ATOM 876 N N . ARG A 1 110 ? 18.015 5.369 1.798 1.00 51.41 110 ARG A N 1
ATOM 877 C CA . ARG A 1 110 ? 18.553 6.371 2.731 1.00 51.41 110 ARG A CA 1
ATOM 878 C C . ARG A 1 110 ? 17.756 7.654 2.567 1.00 51.41 110 ARG A C 1
ATOM 880 O O . ARG A 1 110 ? 17.618 8.144 1.449 1.00 51.41 110 ARG A O 1
ATOM 887 N N . THR A 1 111 ? 17.285 8.210 3.677 1.00 44.72 111 THR A N 1
ATOM 888 C CA . THR A 1 111 ? 16.715 9.555 3.727 1.00 44.72 111 THR A CA 1
ATOM 889 C C . THR A 1 111 ? 17.745 10.523 3.152 1.00 44.72 111 THR A C 1
ATOM 891 O O . THR A 1 111 ? 18.828 10.684 3.718 1.00 44.72 111 THR A O 1
ATOM 894 N N . VAL A 1 112 ? 17.451 11.125 2.000 1.00 50.25 112 VAL A N 1
ATOM 895 C CA . VAL A 1 112 ? 18.248 12.245 1.500 1.00 50.25 112 VAL A CA 1
ATOM 896 C C . VAL A 1 112 ? 17.862 13.432 2.381 1.00 50.25 112 VAL A C 1
ATOM 898 O O . VAL A 1 112 ? 16.681 13.777 2.406 1.00 50.25 112 VAL A O 1
ATOM 901 N N . PRO A 1 113 ? 18.790 14.019 3.160 1.00 45.06 113 PRO A N 1
ATOM 902 C CA . PRO A 1 113 ? 18.458 15.202 3.933 1.00 45.06 113 PRO A CA 1
ATOM 903 C C . PRO A 1 113 ? 18.019 16.296 2.962 1.00 45.06 113 PRO A C 1
ATOM 905 O O . PRO A 1 113 ? 18.690 16.523 1.951 1.00 45.06 113 PRO A O 1
ATOM 908 N N . GLU A 1 114 ? 16.900 16.961 3.256 1.00 44.03 114 GLU A N 1
ATOM 909 C CA . GLU A 1 114 ? 16.503 18.154 2.512 1.00 44.03 114 GLU A CA 1
ATOM 910 C C . GLU A 1 114 ? 17.692 19.128 2.459 1.00 44.03 114 GLU A C 1
ATOM 912 O O . GLU A 1 114 ? 18.406 19.281 3.462 1.00 44.03 114 GLU A O 1
ATOM 917 N N . PRO A 1 115 ? 17.958 19.770 1.306 1.00 52.31 115 PRO A N 1
ATOM 918 C CA . PRO A 1 115 ? 19.026 20.750 1.221 1.00 52.31 115 PRO A CA 1
ATOM 919 C C . PRO A 1 115 ? 18.794 21.814 2.295 1.00 52.31 115 PRO A C 1
ATOM 921 O O . PRO A 1 115 ? 17.719 22.404 2.384 1.00 52.31 115 PRO A O 1
ATOM 924 N N . SER A 1 116 ? 19.802 22.024 3.144 1.00 57.44 116 SER A N 1
ATOM 925 C CA . SER A 1 116 ? 19.715 22.954 4.266 1.00 57.44 116 SER A CA 1
ATOM 926 C C . SER A 1 116 ? 19.286 24.341 3.779 1.00 57.44 116 SER A C 1
ATOM 928 O O . SER A 1 116 ? 20.063 25.077 3.166 1.00 57.44 116 SER A O 1
ATOM 930 N N . ASN A 1 117 ? 18.055 24.736 4.115 1.00 59.19 117 ASN A N 1
ATOM 931 C CA . ASN A 1 117 ? 17.527 26.081 3.872 1.00 59.19 117 ASN A CA 1
ATOM 932 C C . ASN A 1 117 ? 18.253 27.165 4.696 1.00 59.19 117 ASN A C 1
ATOM 934 O O . ASN A 1 117 ? 17.897 28.342 4.614 1.00 59.19 117 ASN A O 1
ATOM 938 N N . GLN A 1 118 ? 19.289 26.813 5.472 1.00 65.31 118 GLN A N 1
ATOM 939 C CA . GLN A 1 118 ? 20.100 27.778 6.217 1.00 65.31 118 GLN A CA 1
ATOM 940 C C . GLN A 1 118 ? 20.740 28.819 5.299 1.00 65.31 118 GLN A C 1
ATOM 942 O O . GLN A 1 118 ? 20.767 29.988 5.665 1.00 65.31 118 GLN A O 1
ATOM 947 N N . LEU A 1 119 ? 21.195 28.446 4.097 1.00 67.12 119 LEU A N 1
ATOM 948 C CA . LEU A 1 119 ? 21.764 29.424 3.162 1.00 67.12 119 LEU A CA 1
ATOM 949 C C . LEU A 1 119 ? 20.706 30.433 2.696 1.00 67.12 119 LEU A C 1
ATOM 951 O O . LEU A 1 119 ? 20.962 31.635 2.722 1.00 67.12 119 LEU A O 1
ATOM 955 N N . ALA A 1 120 ? 19.498 29.974 2.355 1.00 69.38 120 ALA A N 1
ATOM 956 C CA . ALA A 1 120 ? 18.391 30.854 1.974 1.00 69.38 120 ALA A CA 1
ATOM 957 C C . ALA A 1 120 ? 17.976 31.793 3.124 1.00 69.38 120 ALA A C 1
ATOM 959 O O . ALA A 1 120 ? 17.748 32.983 2.905 1.00 69.38 120 ALA A O 1
ATOM 960 N N . LEU A 1 121 ? 17.948 31.287 4.361 1.00 68.19 121 LEU A N 1
ATOM 961 C CA . LEU A 1 121 ? 17.675 32.087 5.557 1.00 68.19 121 LEU A CA 1
ATOM 962 C C . LEU A 1 121 ? 18.772 33.127 5.824 1.00 68.19 121 LEU A C 1
ATOM 964 O O . LEU A 1 121 ? 18.453 34.280 6.108 1.00 68.19 121 LEU A O 1
ATOM 968 N N . ILE A 1 122 ? 20.049 32.760 5.681 1.00 75.00 122 ILE A N 1
ATOM 969 C CA . ILE A 1 122 ? 21.181 33.686 5.836 1.00 75.00 122 ILE A CA 1
ATOM 970 C C . ILE A 1 122 ? 21.105 34.798 4.784 1.00 75.00 122 ILE A C 1
ATOM 972 O O . ILE A 1 122 ? 21.226 35.971 5.137 1.00 75.00 122 ILE A O 1
ATOM 976 N N . PHE A 1 123 ? 20.831 34.464 3.519 1.00 74.94 123 PHE A N 1
ATOM 977 C CA . PHE A 1 123 ? 20.653 35.463 2.461 1.00 74.94 123 PHE A CA 1
ATOM 978 C C . PHE A 1 123 ? 19.481 36.408 2.750 1.00 74.94 123 PHE A C 1
ATOM 980 O O . PHE A 1 123 ? 19.636 37.622 2.625 1.00 74.94 123 PHE A O 1
ATOM 987 N N . LEU A 1 124 ? 18.331 35.891 3.192 1.00 76.31 124 LEU A N 1
ATOM 988 C CA . LEU A 1 124 ? 17.172 36.719 3.543 1.00 76.31 124 LEU A CA 1
ATOM 989 C C . LEU A 1 124 ? 17.457 37.667 4.713 1.00 76.31 124 LEU A C 1
ATOM 991 O O . LEU A 1 124 ? 17.048 38.830 4.668 1.00 76.31 124 LEU A O 1
ATOM 995 N N . VAL A 1 125 ? 18.173 37.203 5.741 1.00 75.81 125 VAL A N 1
ATOM 996 C CA . VAL A 1 125 ? 18.595 38.059 6.857 1.00 75.81 125 VAL A CA 1
ATOM 997 C C . VAL A 1 125 ? 19.547 39.140 6.352 1.00 75.81 125 VAL A C 1
ATOM 999 O O . VAL A 1 125 ? 19.299 40.316 6.607 1.00 75.81 125 VAL A O 1
ATOM 1002 N N . PHE A 1 126 ? 20.560 38.778 5.560 1.00 77.25 126 PHE A N 1
ATOM 1003 C CA . PHE A 1 126 ? 21.549 39.723 5.039 1.00 77.25 126 PHE A CA 1
ATOM 1004 C C . PHE A 1 126 ? 20.910 40.811 4.160 1.00 77.25 126 PHE A C 1
ATOM 1006 O O . PHE A 1 126 ? 21.168 42.000 4.353 1.00 77.25 126 PHE A O 1
ATOM 1013 N N . PHE A 1 127 ? 19.998 40.436 3.255 1.00 75.56 127 PHE A N 1
ATOM 1014 C CA . PHE A 1 127 ? 19.266 41.394 2.421 1.00 75.56 127 PHE A CA 1
ATOM 1015 C C . PHE A 1 127 ? 18.353 42.315 3.241 1.00 75.56 127 PHE A C 1
ATOM 1017 O O . PHE A 1 127 ? 18.306 43.518 2.972 1.00 75.56 127 PHE A O 1
ATOM 1024 N N . LYS A 1 128 ? 17.673 41.801 4.277 1.00 71.81 128 LYS A N 1
ATOM 1025 C CA . LYS A 1 128 ? 16.878 42.647 5.184 1.00 71.81 12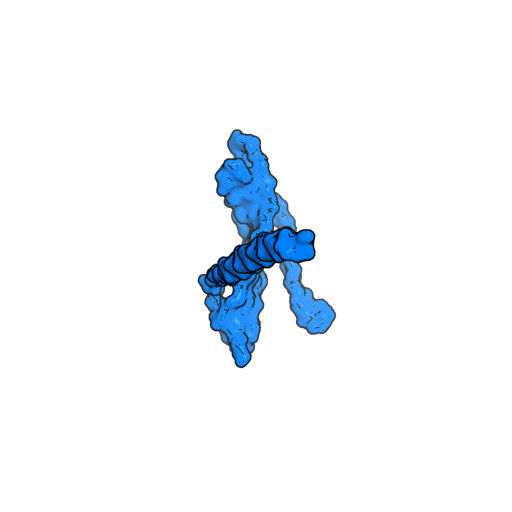8 LYS A CA 1
ATOM 1026 C C . LYS A 1 128 ? 17.748 43.623 5.977 1.00 71.81 128 LYS A C 1
ATOM 1028 O O . LYS A 1 128 ? 17.356 44.780 6.139 1.00 71.81 128 LYS A O 1
ATOM 1033 N N . SER A 1 129 ? 18.923 43.196 6.438 1.00 73.44 129 SER A N 1
ATOM 1034 C CA . SER A 1 129 ? 19.874 44.057 7.151 1.00 73.44 129 SER A CA 1
ATOM 1035 C C . SER A 1 129 ? 20.393 45.188 6.261 1.00 73.44 129 SER A C 1
ATOM 1037 O O . SER A 1 129 ? 20.384 46.347 6.677 1.00 73.44 129 SER A O 1
ATOM 1039 N N . ILE A 1 130 ? 20.777 44.870 5.020 1.00 76.25 130 ILE A N 1
ATOM 1040 C CA . ILE A 1 130 ? 21.253 45.850 4.036 1.00 76.25 130 ILE A CA 1
ATOM 1041 C C . ILE A 1 130 ? 20.157 46.870 3.719 1.00 76.25 130 ILE A C 1
ATOM 1043 O O . ILE A 1 130 ? 20.391 48.074 3.815 1.00 76.25 130 ILE A O 1
ATOM 1047 N N . TRP A 1 131 ? 18.940 46.418 3.404 1.00 67.88 131 TRP A N 1
ATOM 1048 C CA . TRP A 1 131 ? 17.837 47.324 3.070 1.00 67.88 131 TRP A CA 1
ATOM 1049 C C . TRP A 1 131 ? 17.461 48.240 4.244 1.00 67.88 131 TRP A C 1
ATOM 1051 O O . TRP A 1 131 ? 17.208 49.435 4.063 1.00 67.88 131 TRP A O 1
ATOM 1061 N N . GLY A 1 132 ? 17.477 47.705 5.469 1.00 69.81 132 GLY A N 1
ATOM 1062 C CA . GLY A 1 132 ? 17.251 48.478 6.689 1.00 69.81 132 GLY A CA 1
ATOM 1063 C C . GLY A 1 132 ? 18.282 49.595 6.885 1.00 69.81 132 GLY A C 1
ATOM 1064 O O . GLY A 1 132 ? 17.901 50.727 7.200 1.00 69.81 132 GLY A O 1
ATOM 1065 N N . LEU A 1 133 ? 19.565 49.303 6.639 1.00 66.38 133 LEU A N 1
ATOM 1066 C CA . LEU A 1 133 ? 20.668 50.267 6.718 1.00 66.38 133 LEU A CA 1
ATOM 1067 C C . LEU A 1 133 ? 20.579 51.340 5.623 1.00 66.38 133 LEU A C 1
ATOM 1069 O O . LEU A 1 133 ? 20.659 52.528 5.940 1.00 66.38 133 LEU A O 1
ATOM 1073 N N . PHE A 1 134 ? 20.316 50.957 4.369 1.00 67.25 134 PHE A N 1
ATOM 1074 C CA . PHE A 1 134 ? 20.132 51.914 3.270 1.00 67.25 134 PHE A CA 1
ATOM 1075 C C . PHE A 1 134 ? 18.945 52.857 3.510 1.00 67.25 134 PHE A C 1
ATOM 1077 O O . PHE A 1 134 ? 19.067 54.059 3.273 1.00 67.25 134 PHE A O 1
ATOM 1084 N N . SER A 1 135 ? 17.821 52.367 4.051 1.00 63.84 135 SER A N 1
ATOM 1085 C CA . SER A 1 135 ? 16.673 53.239 4.353 1.00 63.84 135 SER A CA 1
ATOM 1086 C C . SER A 1 135 ? 16.972 54.259 5.462 1.00 63.84 135 SER A C 1
ATOM 1088 O O . SER A 1 135 ? 16.464 55.381 5.425 1.00 63.84 135 SER A O 1
ATOM 1090 N N . ARG A 1 136 ? 17.812 53.896 6.444 1.00 60.00 136 ARG A N 1
ATOM 1091 C CA . ARG A 1 136 ? 18.220 54.796 7.534 1.00 60.00 136 ARG A CA 1
ATOM 1092 C C . ARG A 1 136 ? 19.194 55.867 7.049 1.00 60.00 136 ARG A C 1
ATOM 1094 O O . ARG A 1 136 ? 18.993 57.035 7.369 1.00 60.00 136 ARG A O 1
ATOM 1101 N N . ILE A 1 137 ? 20.184 55.492 6.239 1.00 62.97 137 ILE A N 1
ATOM 1102 C CA . ILE A 1 137 ? 21.162 56.431 5.663 1.00 62.97 137 ILE A CA 1
ATOM 1103 C C . ILE A 1 137 ? 20.464 57.435 4.737 1.00 62.97 137 ILE A C 1
ATOM 1105 O O . ILE A 1 137 ? 20.699 58.636 4.834 1.00 62.97 137 ILE A O 1
ATOM 1109 N N . MET A 1 138 ? 19.537 56.974 3.893 1.00 58.75 138 MET A N 1
ATOM 1110 C CA . MET A 1 138 ? 18.797 57.846 2.975 1.00 58.75 138 MET A CA 1
ATOM 1111 C C . MET A 1 138 ? 17.939 58.885 3.717 1.00 58.75 138 MET A C 1
ATOM 1113 O O . MET A 1 138 ? 17.899 60.047 3.319 1.00 58.75 138 MET A O 1
ATOM 1117 N N . LYS A 1 139 ? 17.313 58.504 4.841 1.00 57.03 139 LYS A N 1
ATOM 1118 C CA . LYS A 1 139 ? 16.581 59.448 5.705 1.00 57.03 139 LYS A CA 1
ATOM 1119 C C . LYS A 1 139 ? 17.494 60.498 6.345 1.00 57.03 139 LYS A C 1
ATOM 1121 O O . LYS A 1 139 ? 17.076 61.645 6.460 1.00 57.03 139 LYS A O 1
ATOM 1126 N N . GLN A 1 140 ? 18.716 60.130 6.733 1.00 57.56 140 GLN A N 1
ATOM 1127 C CA . GLN A 1 140 ? 19.690 61.082 7.277 1.00 57.56 140 GLN A CA 1
ATOM 1128 C C . GLN A 1 140 ? 20.193 62.056 6.202 1.00 57.56 140 GLN A C 1
ATOM 1130 O O . GLN A 1 140 ? 20.222 63.255 6.449 1.00 57.56 140 GLN A O 1
ATOM 1135 N N . ILE A 1 141 ? 20.503 61.585 4.989 1.00 58.94 141 ILE A N 1
ATOM 1136 C CA . ILE A 1 141 ? 20.973 62.450 3.889 1.00 58.94 141 ILE A CA 1
ATOM 1137 C C . ILE A 1 141 ? 19.922 63.508 3.512 1.00 58.94 141 ILE A C 1
ATOM 1139 O O . ILE A 1 141 ? 20.273 64.673 3.334 1.00 58.94 141 ILE A O 1
ATOM 1143 N N . ILE A 1 142 ? 18.636 63.139 3.459 1.00 57.41 142 ILE A N 1
ATOM 1144 C CA . ILE A 1 142 ? 17.532 64.069 3.146 1.00 57.41 142 ILE A CA 1
ATOM 1145 C C . ILE A 1 142 ? 17.384 65.173 4.209 1.00 57.41 142 ILE A C 1
ATOM 1147 O O . ILE A 1 142 ? 17.002 66.290 3.874 1.00 57.41 142 ILE A O 1
ATOM 1151 N N . GLN A 1 143 ? 17.703 64.898 5.479 1.00 53.09 143 GLN A N 1
ATOM 1152 C CA . GLN A 1 143 ? 17.683 65.919 6.537 1.00 53.09 143 GLN A CA 1
ATOM 1153 C C . GLN A 1 143 ? 18.851 66.913 6.447 1.00 53.09 143 GLN A C 1
ATOM 1155 O O . GLN A 1 143 ? 18.710 68.026 6.932 1.00 53.09 143 GLN A O 1
ATOM 1160 N N . PHE A 1 144 ? 19.975 66.536 5.829 1.00 52.62 144 PHE A N 1
ATOM 1161 C CA . PHE A 1 144 ? 21.146 67.410 5.647 1.00 52.62 144 PHE A CA 1
ATOM 1162 C C . PHE A 1 144 ? 21.155 68.180 4.314 1.00 52.62 144 PHE A C 1
ATOM 1164 O O . PHE A 1 144 ? 22.008 69.039 4.116 1.00 52.62 144 PHE A O 1
ATOM 1171 N N . THR A 1 145 ? 20.239 67.872 3.389 1.00 50.78 145 THR A N 1
ATOM 1172 C CA . THR A 1 145 ? 20.112 68.540 2.074 1.00 50.78 145 THR A CA 1
ATOM 1173 C C . THR A 1 145 ? 18.892 69.464 1.969 1.00 50.78 145 THR A C 1
ATOM 1175 O O . THR A 1 145 ? 18.569 69.936 0.878 1.00 50.78 145 THR A O 1
AT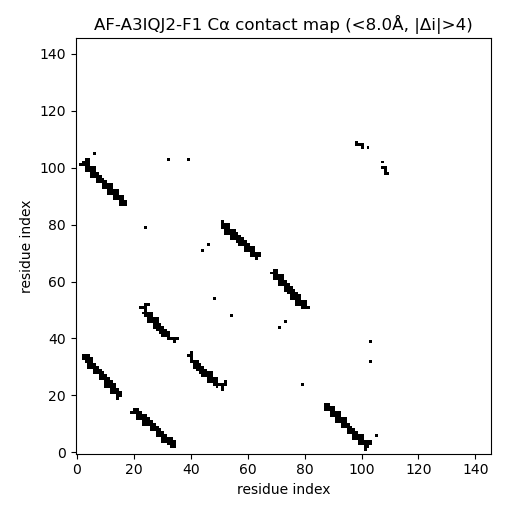OM 1178 N N . ARG A 1 146 ? 18.232 69.750 3.095 1.00 45.12 146 ARG A N 1
ATOM 1179 C CA . ARG A 1 146 ? 17.184 70.767 3.245 1.00 45.12 146 ARG A CA 1
ATOM 1180 C C . ARG A 1 146 ? 17.649 71.846 4.208 1.00 45.12 146 ARG A C 1
ATOM 1182 O O . ARG A 1 146 ? 17.242 73.004 3.984 1.00 45.12 146 ARG A O 1
#

Secondary structure (DSSP, 8-state):
----EEEEEEEEEEEETTTTEEEEEEEEEEEEE----TTT---EEEEEE-TTEEEEEEEEEEEEETTTEEEEEEEEEEEE----SS---EEEEEEEEEEEESSS-TT----PPPP-THHHHHHHHHHHHHHHHHHHHHHHHHHH--

pLDDT: mean 74.24, std 14.3, range [40.69, 93.38]

Foldseek 3Di:
DFFKKKKKKKWKWKAWPVVRDIDTAKIWIFIDTPDPPPVLGDTDIDMDGGPQWAWDDWDWDWDQDPPRDTDIDIDTDTDGDDDDPDDIDIDTDMDMDMAMDSDSDPPDPDPDPDDPCVVVVVVVVVVVVVVVVVVVVVVVVVVVVD

Radius of gyration: 26.69 Å; Cα contacts (8 Å, |Δi|>4): 220; chains: 1; bounding box: 42×83×51 Å

Organism: NCBI:txid391612

Mean predicted aligned error: 15.14 Å

Solvent-accessible surface area (backbone atoms only — not comparable to full-atom values): 8844 Å² total; per-residue (Å²): 133,82,56,37,24,40,39,38,38,38,34,39,27,43,33,32,70,85,78,74,44,76,46,61,36,37,37,40,41,36,32,50,47,70,40,86,51,78,93,69,56,57,66,43,78,48,79,47,74,27,93,64,30,51,75,74,47,77,48,79,45,83,42,72,48,87,90,75,40,79,42,79,47,76,50,74,44,66,46,77,74,82,90,69,98,59,96,76,57,75,44,84,42,76,48,77,47,75,39,79,24,82,46,90,61,94,83,61,75,70,85,74,76,75,79,73,60,61,61,61,51,52,50,54,51,51,53,52,52,51,52,54,50,52,57,52,52,53,56,53,52,56,67,75,75,110

Sequence (146 aa):
MGNASTFGRMSLTVFDRGNQRSWPLVNLVSIINTNQDPKLNRDFFQAYISPNFGLMNYDQQVLFTQGNQETTRVNFTGVFQQFFEEETELDLVVVIESCTAGSNEVERCRTVPEPSNQLALIFLVFFKSIWGLFSRIMKQIIQFTR